Protein AF-A0A1Y0H6M3-F1 (afdb_monomer)

Mean predicted aligned error: 5.85 Å

Structure (mmCIF, N/CA/C/O backbone):
data_AF-A0A1Y0H6M3-F1
#
_entry.id   AF-A0A1Y0H6M3-F1
#
loop_
_atom_site.group_PDB
_atom_site.id
_atom_site.type_symbol
_atom_site.label_atom_id
_atom_site.label_alt_id
_atom_site.label_comp_id
_atom_site.label_asym_id
_atom_site.label_entity_id
_atom_site.label_seq_id
_atom_site.pdbx_PDB_ins_code
_atom_site.Cartn_x
_atom_site.Cartn_y
_atom_site.Cartn_z
_atom_site.occupancy
_atom_site.B_iso_or_equiv
_atom_site.auth_seq_id
_atom_site.auth_comp_id
_atom_site.auth_asym_id
_atom_site.auth_atom_id
_atom_site.pdbx_PDB_model_num
ATOM 1 N N . MET A 1 1 ? 12.330 -9.518 12.606 1.00 61.97 1 MET A N 1
ATOM 2 C CA . MET A 1 1 ? 12.918 -8.880 11.407 1.00 61.97 1 MET A CA 1
ATOM 3 C C . MET A 1 1 ? 12.276 -9.475 10.146 1.00 61.97 1 MET A C 1
ATOM 5 O O . MET A 1 1 ? 12.930 -10.183 9.405 1.00 61.97 1 MET A O 1
ATOM 9 N N . VAL A 1 2 ? 10.972 -9.261 9.923 1.00 69.31 2 VAL A N 1
ATOM 10 C CA . VAL A 1 2 ? 10.210 -9.992 8.880 1.00 69.31 2 VAL A CA 1
ATOM 11 C C . VAL A 1 2 ? 10.280 -9.288 7.525 1.00 69.31 2 VAL A C 1
ATOM 13 O O . VAL A 1 2 ? 10.657 -9.895 6.529 1.00 69.31 2 VAL A O 1
ATOM 16 N N . GLY A 1 3 ? 10.031 -7.974 7.498 1.00 68.12 3 GLY A N 1
ATOM 17 C CA . GLY A 1 3 ? 10.055 -7.201 6.250 1.00 68.12 3 GLY A CA 1
ATOM 18 C C . GLY A 1 3 ? 11.409 -7.210 5.529 1.00 68.12 3 GLY A C 1
ATOM 19 O O . GLY A 1 3 ? 11.454 -7.078 4.313 1.00 68.12 3 GLY A O 1
ATOM 20 N N . GLN A 1 4 ? 12.521 -7.409 6.248 1.00 67.88 4 GLN A N 1
ATOM 21 C CA . GLN A 1 4 ? 13.841 -7.519 5.618 1.00 67.88 4 GLN A CA 1
ATOM 22 C C . GLN A 1 4 ? 14.081 -8.872 4.944 1.00 67.88 4 GLN A C 1
ATOM 24 O O . GLN A 1 4 ? 14.817 -8.899 3.963 1.00 67.88 4 GLN A O 1
ATOM 29 N N . ILE A 1 5 ? 13.487 -9.953 5.457 1.00 74.19 5 ILE A N 1
ATOM 30 C CA . ILE A 1 5 ? 13.598 -11.301 4.882 1.00 74.19 5 ILE A CA 1
ATOM 31 C C . ILE A 1 5 ? 12.745 -11.371 3.614 1.00 74.19 5 ILE A C 1
ATOM 33 O O . ILE A 1 5 ? 13.248 -11.703 2.550 1.00 74.19 5 ILE A O 1
ATOM 37 N N . ILE A 1 6 ? 11.491 -10.922 3.703 1.00 75.00 6 ILE A N 1
ATOM 38 C CA . ILE A 1 6 ? 10.541 -10.925 2.581 1.00 75.00 6 ILE A CA 1
ATOM 39 C C . ILE A 1 6 ? 11.032 -10.073 1.402 1.00 75.00 6 ILE A C 1
ATOM 41 O O . ILE A 1 6 ? 10.802 -10.418 0.254 1.00 75.00 6 ILE A O 1
ATOM 45 N N . ALA A 1 7 ? 11.754 -8.982 1.663 1.00 67.12 7 ALA A N 1
ATOM 46 C CA . ALA A 1 7 ? 12.314 -8.151 0.599 1.00 67.12 7 ALA A CA 1
ATOM 47 C C . ALA A 1 7 ? 13.467 -8.810 -0.187 1.00 67.12 7 ALA A C 1
ATOM 49 O O . ALA A 1 7 ? 13.841 -8.274 -1.225 1.00 67.12 7 ALA A O 1
ATOM 50 N N . HIS A 1 8 ? 14.062 -9.900 0.312 1.00 69.75 8 HIS A N 1
ATOM 51 C CA . HIS A 1 8 ? 15.078 -10.671 -0.421 1.00 69.75 8 HIS A CA 1
ATOM 52 C C . HIS A 1 8 ? 14.477 -11.855 -1.190 1.00 69.75 8 HIS A C 1
ATOM 54 O O . HIS A 1 8 ? 15.080 -12.313 -2.151 1.00 69.75 8 HIS A O 1
ATOM 60 N N . GLU A 1 9 ? 13.291 -12.312 -0.797 1.00 68.69 9 GLU A N 1
ATOM 61 C CA . GLU A 1 9 ? 12.539 -13.377 -1.458 1.00 68.69 9 GLU A CA 1
ATOM 62 C C . GLU A 1 9 ? 11.521 -12.730 -2.414 1.00 68.69 9 GLU A C 1
ATOM 64 O O . GLU A 1 9 ? 10.352 -12.575 -2.078 1.00 68.69 9 GLU A O 1
ATOM 69 N N . THR A 1 10 ? 11.958 -12.223 -3.572 1.00 65.38 10 THR A N 1
ATOM 70 C CA . THR A 1 10 ? 11.084 -11.397 -4.436 1.00 65.38 10 THR A CA 1
ATOM 71 C C . THR A 1 10 ? 10.305 -12.163 -5.497 1.00 65.38 10 THR A C 1
ATOM 73 O O . THR A 1 10 ? 9.367 -11.591 -6.056 1.00 65.38 10 THR A O 1
ATOM 76 N N . ASP A 1 11 ? 10.680 -13.411 -5.781 1.00 69.56 11 ASP A N 1
ATOM 77 C CA . ASP A 1 11 ? 10.259 -14.073 -7.021 1.00 69.56 11 ASP A CA 1
ATOM 78 C C . ASP A 1 11 ? 9.024 -14.970 -6.835 1.00 69.56 11 ASP A C 1
ATOM 80 O O . ASP A 1 11 ? 8.173 -15.004 -7.721 1.00 69.56 11 ASP A O 1
ATOM 84 N N . ASP A 1 12 ? 8.849 -15.579 -5.655 1.00 79.44 12 ASP A N 1
ATOM 85 C CA . ASP A 1 12 ? 7.773 -16.556 -5.405 1.00 79.44 12 ASP A CA 1
ATOM 86 C C . ASP A 1 12 ? 6.753 -16.142 -4.332 1.00 79.44 12 ASP A C 1
ATOM 88 O O . ASP A 1 12 ? 5.780 -16.858 -4.082 1.00 79.44 12 ASP A O 1
ATOM 92 N N . ILE A 1 13 ? 6.930 -14.983 -3.689 1.00 83.94 13 ILE A N 1
ATOM 93 C CA . ILE A 1 13 ? 6.003 -14.502 -2.656 1.00 83.94 13 ILE A CA 1
ATOM 94 C C . ILE A 1 13 ? 5.459 -13.105 -2.974 1.00 83.94 13 ILE A C 1
ATOM 96 O O . ILE A 1 13 ? 6.187 -12.248 -3.482 1.00 83.94 13 ILE A O 1
ATOM 100 N N . PRO A 1 14 ? 4.185 -12.823 -2.631 1.00 88.44 14 PRO A N 1
ATOM 101 C CA . PRO A 1 14 ? 3.560 -11.525 -2.860 1.00 88.44 14 PRO A CA 1
ATOM 102 C C . PRO A 1 14 ? 4.041 -10.499 -1.824 1.00 88.44 14 PRO A C 1
ATOM 104 O O . PRO A 1 14 ? 3.273 -10.000 -1.000 1.00 88.44 14 PRO A O 1
ATOM 107 N N . TRP A 1 15 ? 5.335 -10.179 -1.850 1.00 87.19 15 TRP A N 1
ATOM 108 C CA . TRP A 1 15 ? 5.993 -9.281 -0.901 1.00 87.19 15 TRP A CA 1
ATOM 109 C C . TRP A 1 15 ? 5.321 -7.901 -0.834 1.00 87.19 15 TRP A C 1
ATOM 111 O O . TRP A 1 15 ? 5.351 -7.244 0.208 1.00 87.19 15 TRP A O 1
ATOM 121 N N . TRP A 1 16 ? 4.661 -7.471 -1.917 1.00 89.75 16 TRP A N 1
ATOM 122 C CA . TRP A 1 16 ? 3.937 -6.201 -1.995 1.00 89.75 16 TRP A CA 1
ATOM 123 C C . TRP A 1 16 ? 2.754 -6.101 -1.024 1.00 89.75 16 TRP A C 1
ATOM 125 O O . TRP A 1 16 ? 2.321 -4.986 -0.731 1.00 89.75 16 TRP A O 1
ATOM 135 N N . ARG A 1 17 ? 2.265 -7.221 -0.477 1.00 89.75 17 ARG A N 1
ATOM 136 C CA . ARG A 1 17 ? 1.201 -7.246 0.542 1.00 89.75 17 ARG A CA 1
ATOM 137 C C . ARG A 1 17 ? 1.691 -6.918 1.951 1.00 89.75 17 ARG A C 1
ATOM 139 O O . ARG A 1 17 ? 0.882 -6.733 2.853 1.00 89.75 17 ARG A O 1
ATOM 146 N N . VAL A 1 18 ? 3.004 -6.831 2.161 1.00 88.00 18 VAL A N 1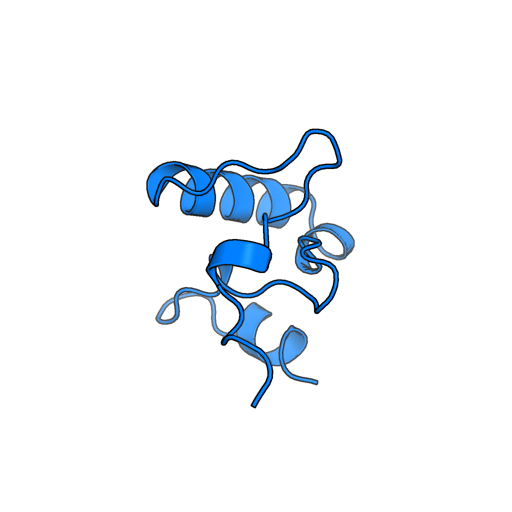
ATOM 147 C CA . VAL A 1 18 ? 3.584 -6.566 3.479 1.00 88.00 18 VAL A CA 1
ATOM 148 C C . VAL A 1 18 ? 3.817 -5.071 3.670 1.00 88.00 18 VAL A C 1
ATOM 150 O O . VAL A 1 18 ? 4.587 -4.434 2.948 1.00 88.00 18 VAL A O 1
ATOM 153 N N . VAL A 1 19 ? 3.179 -4.519 4.697 1.00 88.12 19 VAL A N 1
ATOM 154 C CA . VAL A 1 19 ? 3.348 -3.140 5.170 1.00 88.12 19 VAL A CA 1
ATOM 155 C C . VAL A 1 19 ? 3.682 -3.141 6.659 1.00 88.12 19 VAL A C 1
ATOM 157 O O . VAL A 1 19 ? 3.581 -4.174 7.321 1.00 88.12 19 VAL A O 1
ATOM 160 N N . ASN A 1 20 ? 4.137 -2.011 7.202 1.00 87.94 20 ASN A N 1
ATOM 161 C CA . ASN A 1 20 ? 4.309 -1.922 8.655 1.00 87.94 20 ASN A CA 1
ATOM 162 C C . ASN A 1 20 ? 2.962 -1.744 9.376 1.00 87.94 20 ASN A C 1
ATOM 164 O O . ASN A 1 20 ? 1.925 -1.531 8.750 1.00 87.94 20 ASN A O 1
ATOM 168 N N . ALA A 1 21 ? 3.000 -1.778 10.708 1.00 88.62 21 ALA A N 1
ATOM 169 C CA . ALA A 1 21 ? 1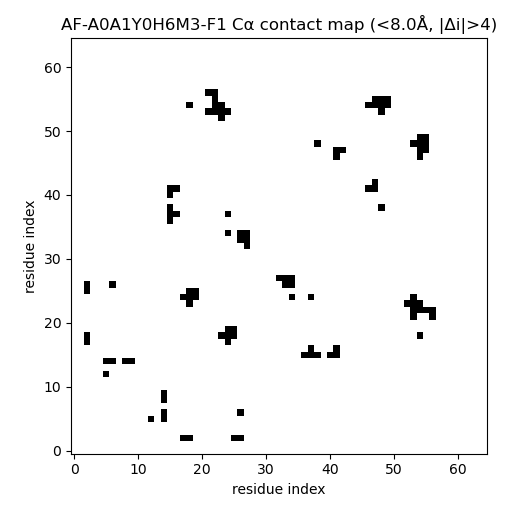.823 -1.626 11.563 1.00 88.62 21 ALA A CA 1
ATOM 170 C C . ALA A 1 21 ? 1.104 -0.267 11.419 1.00 88.62 21 ALA A C 1
ATOM 172 O O . ALA A 1 21 ? -0.020 -0.121 1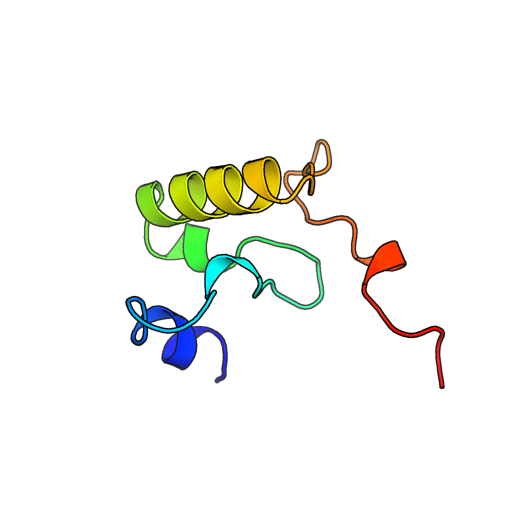1.877 1.00 88.62 21 ALA A O 1
ATOM 173 N N . GLN A 1 22 ? 1.731 0.729 10.786 1.00 89.31 22 GLN A N 1
ATOM 174 C CA . GLN A 1 22 ? 1.139 2.037 10.485 1.00 89.31 22 GLN A CA 1
ATOM 175 C C . GLN A 1 22 ? 0.633 2.131 9.030 1.00 89.31 22 GLN A C 1
ATOM 177 O O . GLN A 1 22 ? 0.237 3.204 8.577 1.00 89.31 22 GLN A O 1
ATOM 182 N N . GLY A 1 23 ? 0.684 1.033 8.268 1.00 90.19 23 GLY A N 1
ATOM 183 C CA . GLY A 1 23 ? 0.260 0.977 6.870 1.00 90.19 23 GLY A CA 1
ATOM 184 C C . GLY A 1 23 ? 1.239 1.644 5.902 1.00 90.19 23 GLY A C 1
ATOM 185 O O . GLY A 1 23 ? 0.884 1.912 4.755 1.00 90.19 23 GLY A O 1
ATOM 186 N N . GLU A 1 24 ? 2.465 1.952 6.331 1.00 90.81 24 GLU A N 1
ATOM 187 C CA . GLU A 1 24 ? 3.486 2.547 5.470 1.00 90.81 24 GLU A CA 1
ATOM 188 C C . GLU A 1 24 ? 4.199 1.481 4.628 1.00 90.81 24 GLU A C 1
ATOM 190 O O . GLU A 1 24 ? 4.571 0.403 5.113 1.00 90.81 24 GLU A O 1
ATOM 195 N N . LEU A 1 25 ? 4.496 1.842 3.377 1.00 88.38 25 LEU A N 1
ATOM 196 C CA . LEU A 1 25 ? 5.333 1.047 2.480 1.00 88.38 25 LEU A CA 1
ATOM 197 C C . LEU A 1 25 ? 6.797 1.119 2.933 1.00 88.38 25 LEU A C 1
ATOM 199 O O . LEU A 1 25 ? 7.584 1.938 2.461 1.00 88.38 25 LEU A O 1
ATOM 203 N N . SER A 1 26 ? 7.175 0.270 3.887 1.00 79.12 26 SER A N 1
ATOM 204 C CA . SER A 1 26 ? 8.501 0.316 4.522 1.00 79.12 26 SER A CA 1
ATOM 205 C C . SER A 1 26 ? 9.657 0.012 3.563 1.00 79.12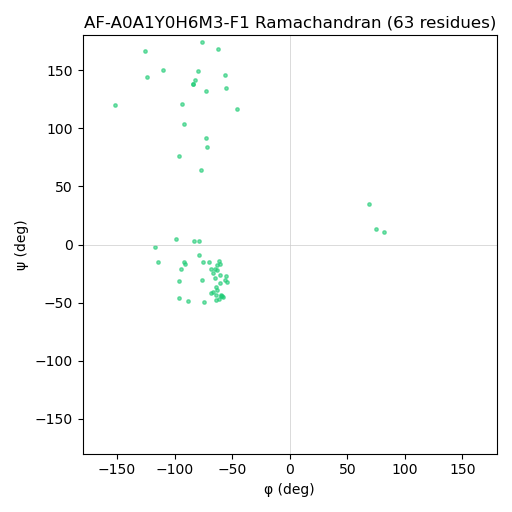 26 SER A C 1
ATOM 207 O O . SER A 1 26 ? 10.785 0.439 3.814 1.00 79.12 26 SER A O 1
ATOM 209 N N . ILE A 1 27 ? 9.387 -0.659 2.437 1.00 74.12 27 ILE A N 1
ATOM 210 C CA . ILE A 1 27 ? 10.389 -0.913 1.394 1.00 74.12 27 ILE A CA 1
ATOM 211 C C . ILE A 1 27 ? 10.816 0.371 0.667 1.00 74.12 27 ILE A C 1
ATOM 213 O O . ILE A 1 27 ? 11.919 0.434 0.129 1.00 74.12 27 ILE A O 1
ATOM 217 N N . ALA A 1 28 ? 9.995 1.428 0.721 1.00 63.94 28 ALA A N 1
ATOM 218 C CA . ALA A 1 28 ? 10.281 2.707 0.078 1.00 63.94 28 ALA A CA 1
ATOM 219 C C . ALA A 1 28 ? 11.527 3.408 0.630 1.00 63.94 28 ALA A C 1
ATOM 221 O O . ALA A 1 28 ? 12.121 4.230 -0.058 1.00 63.94 28 ALA A O 1
ATOM 222 N N . ARG A 1 29 ? 11.947 3.068 1.857 1.00 67.44 29 ARG A N 1
ATOM 223 C CA . ARG A 1 29 ? 13.192 3.576 2.453 1.00 67.44 29 ARG A CA 1
ATOM 224 C C . ARG A 1 29 ? 14.452 2.919 1.875 1.00 67.44 29 ARG A C 1
ATOM 226 O O . ARG A 1 29 ? 15.540 3.421 2.123 1.00 67.44 29 ARG A O 1
ATOM 233 N N . ARG A 1 30 ? 14.322 1.797 1.156 1.00 70.00 30 ARG A N 1
ATOM 234 C CA . ARG A 1 30 ? 15.446 1.074 0.536 1.00 70.00 30 ARG A CA 1
ATOM 235 C C . ARG A 1 30 ? 15.644 1.455 -0.924 1.00 70.00 30 ARG A C 1
ATOM 237 O O . ARG A 1 30 ? 16.774 1.689 -1.329 1.00 70.00 30 ARG A O 1
ATOM 244 N N . ASP A 1 31 ? 14.555 1.508 -1.687 1.00 77.12 31 ASP A N 1
ATOM 245 C CA . ASP A 1 31 ? 14.587 1.818 -3.114 1.00 77.12 31 ASP A CA 1
ATOM 246 C C . ASP A 1 31 ? 13.257 2.473 -3.548 1.00 77.12 31 ASP A C 1
ATOM 248 O O . ASP A 1 31 ? 12.191 1.851 -3.423 1.00 77.12 31 ASP A O 1
ATOM 252 N N . PRO A 1 32 ? 13.284 3.713 -4.071 1.00 79.12 32 PRO A N 1
ATOM 253 C CA . PRO A 1 32 ? 12.107 4.372 -4.635 1.00 79.12 32 PRO A CA 1
ATOM 254 C C . PRO A 1 32 ? 11.403 3.561 -5.737 1.00 79.12 32 PRO A C 1
ATOM 256 O O . PRO A 1 32 ? 10.176 3.624 -5.852 1.00 79.12 32 PRO A O 1
ATOM 259 N N . VAL A 1 33 ? 12.143 2.769 -6.520 1.00 84.56 33 VAL A N 1
ATOM 260 C CA . VAL A 1 33 ? 11.592 1.925 -7.592 1.00 84.56 33 VAL A CA 1
ATOM 261 C C . VAL A 1 33 ? 10.748 0.793 -7.007 1.00 84.56 33 VAL A C 1
ATOM 263 O O . VAL A 1 33 ? 9.639 0.534 -7.483 1.00 84.56 33 VAL A O 1
ATOM 266 N N . LEU A 1 34 ? 11.209 0.156 -5.925 1.00 83.38 34 LEU A N 1
ATOM 267 C CA . LEU A 1 34 ? 10.437 -0.878 -5.226 1.00 83.38 34 LEU A CA 1
ATOM 268 C C . LEU A 1 34 ? 9.151 -0.311 -4.617 1.00 83.38 34 LEU A C 1
ATOM 270 O O . LEU A 1 34 ? 8.110 -0.964 -4.679 1.00 83.38 34 LEU A O 1
ATOM 274 N N . ALA A 1 35 ? 9.182 0.924 -4.109 1.00 83.75 35 ALA A N 1
ATOM 275 C CA . ALA A 1 35 ? 7.976 1.600 -3.630 1.00 83.75 35 ALA A CA 1
ATOM 276 C C . ALA A 1 35 ? 6.928 1.756 -4.739 1.00 83.75 35 ALA A C 1
ATOM 278 O O . ALA A 1 35 ? 5.740 1.510 -4.527 1.00 83.75 35 ALA A O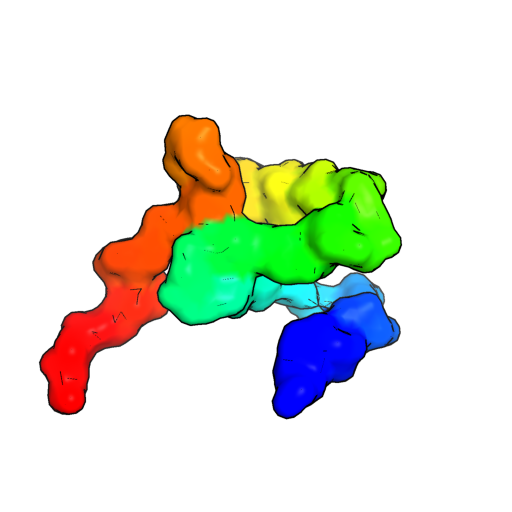 1
ATOM 279 N N . GLN A 1 36 ? 7.367 2.164 -5.931 1.00 88.88 36 GLN A N 1
ATOM 280 C CA . GLN A 1 36 ? 6.479 2.349 -7.072 1.00 88.88 36 GLN A CA 1
ATOM 281 C C . GLN A 1 36 ? 5.897 1.015 -7.552 1.00 88.88 36 GLN A C 1
ATOM 283 O O . GLN A 1 36 ? 4.696 0.943 -7.815 1.00 88.88 36 GLN A O 1
ATOM 288 N N . ARG A 1 37 ? 6.706 -0.053 -7.581 1.00 90.31 37 ARG A N 1
ATOM 289 C CA . ARG A 1 37 ? 6.235 -1.414 -7.889 1.00 90.31 37 ARG A CA 1
ATOM 290 C C . ARG A 1 37 ? 5.206 -1.895 -6.870 1.00 90.31 37 ARG A C 1
ATOM 292 O O . ARG A 1 37 ? 4.143 -2.355 -7.271 1.00 90.31 37 ARG A O 1
ATOM 299 N N . GLN A 1 38 ? 5.468 -1.723 -5.573 1.00 90.69 38 GLN A N 1
ATOM 300 C CA . GLN A 1 38 ? 4.520 -2.102 -4.522 1.00 90.69 38 GLN A CA 1
ATOM 301 C C . GLN A 1 38 ? 3.178 -1.379 -4.688 1.00 90.69 38 GLN A C 1
ATOM 303 O O . GLN A 1 38 ? 2.130 -2.016 -4.648 1.00 90.69 38 GLN A O 1
ATOM 30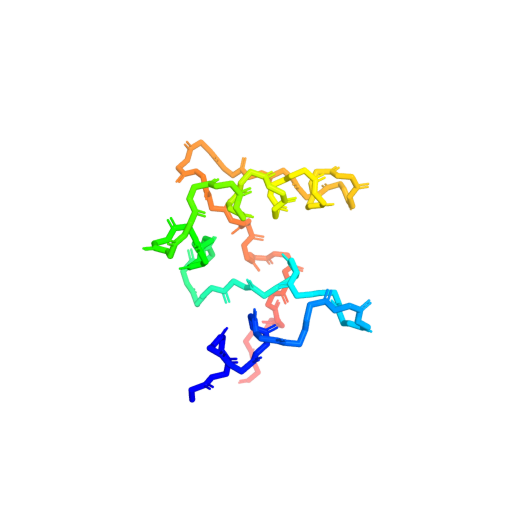8 N N . ARG A 1 39 ? 3.200 -0.065 -4.955 1.00 91.88 39 ARG A N 1
ATOM 309 C CA . ARG A 1 39 ? 1.987 0.721 -5.241 1.00 91.88 39 ARG A CA 1
ATOM 310 C C . ARG A 1 39 ? 1.228 0.208 -6.458 1.00 91.88 39 ARG A C 1
ATOM 312 O O . ARG A 1 39 ? 0.006 0.130 -6.411 1.00 91.88 39 ARG A O 1
ATOM 319 N N . ALA A 1 40 ? 1.936 -0.124 -7.535 1.00 93.06 40 ALA A N 1
ATOM 320 C CA . ALA A 1 40 ? 1.319 -0.641 -8.750 1.00 93.06 40 ALA A CA 1
ATOM 321 C C . ALA A 1 40 ? 0.641 -1.999 -8.509 1.00 93.06 40 ALA A C 1
ATOM 323 O O . ALA A 1 40 ? -0.498 -2.182 -8.931 1.00 93.06 40 ALA A O 1
ATOM 324 N N . HIS A 1 41 ? 1.297 -2.910 -7.782 1.00 93.56 41 HIS A N 1
ATOM 325 C CA . HIS A 1 41 ? 0.713 -4.202 -7.417 1.00 93.56 41 HIS A CA 1
ATOM 326 C C . HIS A 1 41 ? -0.510 -4.048 -6.506 1.00 93.56 41 HIS A C 1
ATOM 328 O O . HIS A 1 41 ? -1.555 -4.614 -6.807 1.00 93.56 41 HIS A O 1
ATOM 334 N N . LEU A 1 42 ? -0.421 -3.231 -5.450 1.00 93.62 42 LEU A N 1
ATOM 335 C CA . LEU A 1 42 ? -1.553 -2.960 -4.556 1.00 93.62 42 LEU A CA 1
ATOM 336 C C . LEU A 1 42 ? -2.743 -2.361 -5.316 1.00 93.62 42 LEU A C 1
ATOM 338 O O . LEU A 1 42 ? -3.868 -2.824 -5.158 1.00 93.62 42 LEU A O 1
ATOM 342 N N . LYS A 1 43 ? -2.489 -1.399 -6.212 1.00 94.75 43 LYS A N 1
ATOM 343 C CA . LYS A 1 43 ? -3.533 -0.809 -7.057 1.00 94.75 43 LYS A CA 1
ATOM 344 C C . LYS A 1 43 ? -4.171 -1.837 -7.994 1.00 94.75 43 LYS A C 1
ATOM 346 O O . LYS A 1 43 ? -5.381 -1.805 -8.185 1.00 94.75 43 LYS A O 1
ATOM 351 N N . ALA A 1 44 ? -3.383 -2.748 -8.568 1.00 95.50 44 ALA A N 1
ATOM 352 C CA . ALA A 1 44 ? -3.900 -3.836 -9.399 1.00 95.50 44 ALA A CA 1
ATOM 353 C C . ALA A 1 44 ? -4.768 -4.828 -8.601 1.00 95.50 44 ALA A C 1
ATOM 355 O O . ALA A 1 44 ? -5.692 -5.411 -9.159 1.00 95.50 44 ALA A O 1
ATOM 356 N N . GLU A 1 45 ? -4.509 -4.978 -7.299 1.00 94.00 45 GLU A N 1
ATOM 357 C CA . GLU A 1 45 ? -5.341 -5.747 -6.364 1.00 94.00 45 GLU A CA 1
ATOM 358 C C . GLU A 1 45 ? -6.544 -4.945 -5.818 1.00 94.00 45 GLU A C 1
ATOM 360 O O . GLU A 1 45 ? -7.300 -5.458 -4.998 1.00 94.00 45 GLU A O 1
ATOM 365 N N . GLY A 1 46 ? -6.752 -3.700 -6.266 1.00 93.88 46 GLY A N 1
ATOM 366 C CA . GLY A 1 46 ? -7.860 -2.844 -5.825 1.00 93.88 46 GLY A CA 1
ATOM 367 C C . GLY A 1 46 ? -7.617 -2.118 -4.498 1.00 93.88 46 GLY A C 1
ATOM 368 O O . GLY A 1 46 ? -8.539 -1.519 -3.950 1.00 93.88 46 GLY A O 1
ATOM 369 N N . ILE A 1 47 ? -6.387 -2.139 -3.979 1.00 93.25 47 ILE A N 1
ATOM 370 C CA . ILE A 1 47 ? -6.003 -1.428 -2.758 1.00 93.25 47 ILE A CA 1
ATOM 371 C C . ILE A 1 47 ? -5.470 -0.044 -3.136 1.00 93.25 47 ILE A C 1
ATOM 373 O O . ILE A 1 47 ? -4.327 0.110 -3.577 1.00 93.25 47 ILE A O 1
ATOM 377 N N . GLU A 1 48 ? -6.294 0.982 -2.933 1.00 92.06 48 GLU A N 1
ATOM 378 C CA . GLU A 1 48 ? -5.866 2.374 -3.054 1.00 92.06 48 GLU A CA 1
ATOM 379 C C . GLU A 1 48 ? -5.222 2.870 -1.757 1.00 92.06 48 GLU A C 1
ATOM 381 O O . GLU A 1 48 ? -5.676 2.579 -0.648 1.00 92.06 48 GLU A O 1
ATOM 386 N N . LEU A 1 49 ? -4.129 3.622 -1.896 1.00 91.50 49 LEU A N 1
ATOM 387 C CA . LEU A 1 49 ? 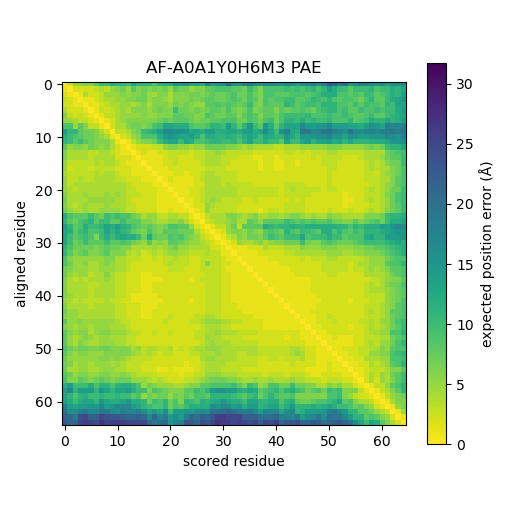-3.492 4.266 -0.754 1.00 91.50 49 LEU A CA 1
ATOM 388 C C . LEU A 1 49 ? -4.251 5.533 -0.368 1.00 91.50 49 LEU A C 1
ATOM 390 O O . LEU A 1 49 ? -4.776 6.240 -1.224 1.00 91.50 49 LEU A O 1
ATOM 394 N N . THR A 1 50 ? -4.221 5.863 0.919 1.00 91.25 50 THR A N 1
ATOM 395 C CA . THR A 1 50 ? -4.714 7.146 1.428 1.00 91.25 50 THR A CA 1
ATOM 396 C C . THR A 1 50 ? -3.919 8.321 0.852 1.00 91.25 50 THR A C 1
ATOM 398 O O . THR A 1 50 ? -2.824 8.145 0.313 1.00 91.25 50 THR A O 1
ATOM 401 N N . GLU A 1 51 ? -4.408 9.547 1.048 1.00 90.19 51 GLU A N 1
ATOM 402 C CA . GLU A 1 51 ? -3.683 10.774 0.676 1.00 90.19 51 GLU A CA 1
ATOM 403 C C . GLU A 1 51 ? -2.286 10.859 1.320 1.00 90.19 51 GLU A C 1
ATOM 405 O O . GLU A 1 51 ? -1.339 11.361 0.717 1.00 90.19 51 GLU A O 1
ATOM 410 N N . ALA A 1 52 ? -2.117 10.281 2.515 1.00 88.75 52 ALA A N 1
ATOM 411 C CA . ALA A 1 52 ? -0.829 10.165 3.201 1.00 88.75 52 ALA A CA 1
ATOM 412 C C . ALA A 1 52 ? 0.066 9.027 2.652 1.00 88.75 52 ALA A C 1
ATOM 414 O O . ALA A 1 52 ? 1.143 8.746 3.190 1.00 88.75 52 ALA A O 1
ATOM 415 N N . GLY A 1 53 ? -0.374 8.328 1.604 1.00 88.62 53 GLY A N 1
ATOM 416 C CA . GLY A 1 53 ? 0.327 7.207 0.987 1.00 88.62 53 GLY A CA 1
ATOM 417 C C . GLY A 1 53 ? 0.382 5.960 1.871 1.00 88.62 53 GLY A C 1
ATOM 418 O O . GLY A 1 53 ? 1.407 5.274 1.870 1.00 88.62 53 GLY A O 1
ATOM 419 N N . ARG A 1 54 ? -0.666 5.698 2.662 1.00 91.50 54 ARG A N 1
ATOM 420 C CA . ARG A 1 54 ? -0.771 4.538 3.568 1.00 91.50 54 ARG A CA 1
ATOM 421 C C . ARG A 1 54 ? -1.805 3.536 3.066 1.00 91.50 54 ARG A C 1
ATOM 423 O O . ARG A 1 54 ? -2.784 3.935 2.445 1.00 91.50 54 ARG A O 1
ATOM 430 N N . VAL A 1 55 ? -1.612 2.255 3.365 1.00 92.19 55 VAL A N 1
ATOM 431 C CA . VAL A 1 55 ? -2.652 1.233 3.180 1.00 92.19 55 VAL A CA 1
ATOM 432 C C . VAL A 1 55 ? -3.730 1.420 4.258 1.00 92.19 55 VAL A C 1
ATOM 434 O O . VAL A 1 55 ? -3.375 1.563 5.431 1.00 92.19 55 VAL A O 1
ATOM 437 N N . PRO A 1 56 ? -5.028 1.426 3.904 1.00 90.50 56 PRO A N 1
ATOM 438 C CA . PRO A 1 56 ? -6.113 1.546 4.875 1.00 90.50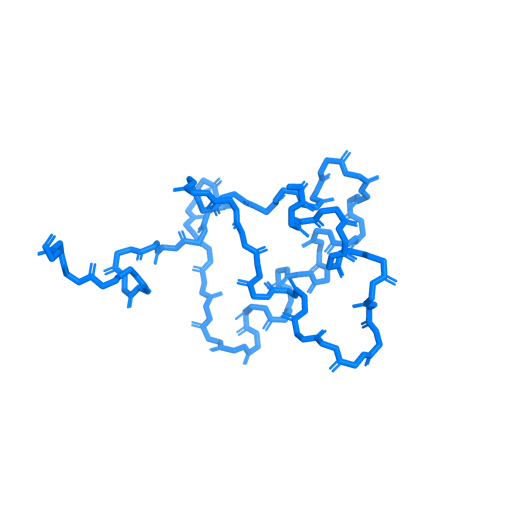 56 PRO A CA 1
ATOM 439 C C . PRO A 1 56 ? -6.274 0.243 5.675 1.00 90.50 56 PRO A C 1
ATOM 441 O O . PRO A 1 56 ? -6.988 -0.668 5.271 1.00 90.50 56 PRO A O 1
ATOM 444 N N . LEU A 1 57 ? -5.596 0.149 6.822 1.00 85.31 57 LEU A N 1
ATOM 445 C CA . LEU A 1 57 ? -5.511 -1.085 7.616 1.00 85.31 57 LEU A CA 1
ATOM 446 C C . LEU A 1 57 ? -6.835 -1.550 8.235 1.00 85.31 57 LEU A C 1
ATOM 448 O O . LEU A 1 57 ? -6.980 -2.740 8.484 1.00 85.31 57 LEU A O 1
ATOM 452 N N . GLY A 1 58 ? -7.800 -0.654 8.458 1.00 80.50 58 GLY A N 1
ATOM 453 C CA . GLY A 1 58 ? -9.057 -0.986 9.145 1.00 80.50 58 GLY A CA 1
ATOM 454 C C . GLY A 1 58 ? -9.905 -2.064 8.458 1.00 80.50 58 GLY A C 1
ATOM 455 O O . GLY A 1 58 ? -10.773 -2.637 9.094 1.00 80.50 58 GLY A O 1
ATOM 456 N N . HIS A 1 59 ? -9.647 -2.360 7.180 1.00 70.50 59 HIS A N 1
ATOM 457 C CA . HIS A 1 59 ? -10.301 -3.454 6.457 1.00 70.50 59 HIS A CA 1
ATOM 458 C C . HIS A 1 59 ? -9.544 -4.794 6.544 1.00 70.50 59 HIS A C 1
ATOM 460 O O . HIS A 1 59 ? -10.094 -5.839 6.216 1.00 70.50 59 HIS A O 1
ATOM 466 N N . PHE A 1 60 ? -8.269 -4.768 6.942 1.00 75.44 60 PHE A N 1
ATOM 467 C CA . PHE A 1 60 ? -7.353 -5.913 6.868 1.00 75.44 60 PHE A CA 1
ATOM 468 C C . PHE A 1 60 ? -6.904 -6.430 8.232 1.00 75.44 60 PHE A C 1
ATOM 470 O O . PHE A 1 60 ? -6.325 -7.512 8.311 1.00 75.44 60 PHE A O 1
ATOM 477 N N . LEU A 1 61 ? -7.112 -5.648 9.289 1.00 71.81 61 LEU A N 1
ATOM 478 C CA . LEU A 1 61 ? -6.864 -6.098 10.647 1.00 71.81 61 LEU A CA 1
ATOM 479 C C . LEU A 1 61 ? -8.091 -6.870 11.145 1.00 71.81 61 LEU A C 1
ATOM 481 O O . LEU A 1 61 ? -9.213 -6.447 10.860 1.00 71.81 61 LEU A O 1
ATOM 485 N N . PRO A 1 62 ? -7.896 -7.996 11.851 1.00 67.62 62 PRO A N 1
ATOM 486 C CA . PRO A 1 62 ? -8.997 -8.634 12.559 1.00 67.62 62 PRO A CA 1
ATOM 487 C C . PRO A 1 62 ? -9.622 -7.622 13.528 1.00 67.62 62 PRO A C 1
ATOM 489 O O . PRO A 1 62 ? -8.915 -6.766 14.064 1.00 67.62 62 PRO A O 1
ATOM 492 N N . GLU A 1 63 ? -10.940 -7.702 13.723 1.00 66.94 63 GLU A N 1
ATOM 493 C CA . GLU A 1 63 ? -11.586 -6.998 14.835 1.00 66.94 63 GLU A CA 1
ATOM 494 C C . GLU A 1 63 ? -10.892 -7.440 16.131 1.00 66.94 63 GLU A C 1
ATOM 496 O O . GLU A 1 63 ? -10.584 -8.624 16.263 1.00 66.94 63 GLU A O 1
ATOM 501 N N . ASP A 1 64 ? -10.571 -6.486 17.014 1.00 67.69 64 ASP A N 1
ATOM 502 C CA . ASP A 1 64 ? -9.791 -6.726 18.234 1.00 67.69 64 ASP A CA 1
ATOM 503 C C . ASP A 1 64 ? -10.299 -7.986 18.976 1.00 67.69 64 ASP A C 1
ATOM 505 O O . ASP A 1 64 ? -11.455 -8.024 19.404 1.00 67.69 64 ASP A O 1
ATOM 509 N N . GLU A 1 65 ? -9.445 -9.016 19.090 1.00 49.84 65 GLU A N 1
ATOM 510 C CA . GLU A 1 65 ? -9.699 -10.275 19.822 1.00 49.84 65 GLU A CA 1
ATOM 511 C C . GLU A 1 65 ? -9.291 -10.159 21.299 1.00 49.84 65 GLU A C 1
ATOM 513 O O . GLU A 1 65 ? -8.183 -9.632 21.575 1.00 49.84 65 GLU A O 1
#

Sequence (65 aa):
MVGQIIAHETDDIPWWRVVNAQGELSIARRDPVLAQRQRAHLKAEGIELTEAGRVPLGHFLPEDE

Solvent-accessible surface area (backbone atoms only — not comparable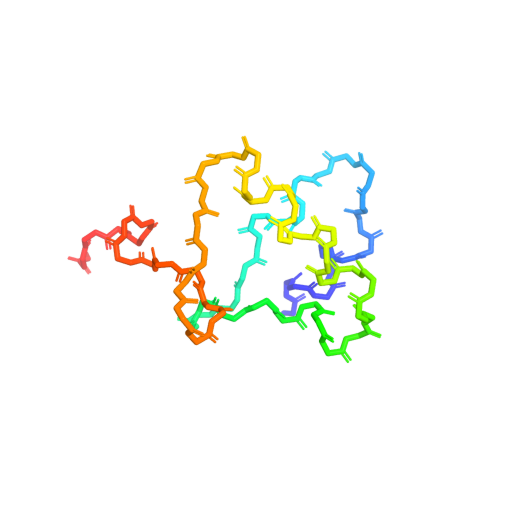 to full-atom values): 4127 Å² total; per-residue (Å²): 126,62,74,70,52,43,70,72,48,68,87,91,46,76,50,61,78,63,55,48,99,81,21,37,61,65,59,38,83,78,36,67,67,57,35,52,51,30,50,52,52,34,44,76,73,71,48,67,60,45,98,87,58,23,48,72,50,86,82,74,52,76,77,91,126

Radius of gyration: 11.87 Å; Cα contacts (8 Å, |Δi|>4): 53; chains: 1; bounding box: 27×27×29 Å

Foldseek 3Di:
DPLVVLVVVPPPDPSLPDDDPFQDPPCCVVPVVVLVVSQVVCVVVVFDADPVRGTPCPVPDPDDD

Secondary structure (DSSP, 8-state):
-HHHHHTT--SSS-GGG---TT-B-GGGGT-HHHHHHHHHHHHHTT-PPPTTSB--GGGTSPP--

pLDDT: mean 81.77, std 10.76, range [49.84, 95.5]